Protein AF-A0A438DTI5-F1 (afdb_monomer)

Nearest PDB structures (foldseek):
  3k44-assembly1_A  TM=7.019E-01  e=4.778E-07  Drosophila melanogaster
  3k44-assembly4_D  TM=7.136E-01  e=1.678E-06  Drosophila melanogaster
  8chu-assembly1_A  TM=7.383E-01  e=7.404E-06  Homo sapiens
  8chv-assembly1_C  TM=7.353E-01  e=1.647E-05  Homo sapiens
  8cht-assembly4_D  TM=6.874E-01  e=1.743E-05  Homo sapiens

Solvent-accessible surface area (backbone atoms only — not comparable to full-atom values): 10759 Å² total; per-residue (Å²): 128,86,82,59,74,52,34,54,72,52,72,53,75,42,83,80,32,41,37,42,40,38,33,43,66,56,94,93,39,47,40,34,38,41,36,44,35,43,95,90,49,75,42,58,51,78,33,42,54,54,52,47,11,53,48,42,45,54,50,57,70,53,64,86,58,55,97,83,61,88,47,76,48,74,52,72,61,89,68,30,44,38,38,41,31,65,44,74,56,98,92,44,51,27,40,40,37,38,39,30,41,82,84,67,51,75,43,59,48,75,48,48,38,51,89,62,97,72,30,34,48,51,51,53,45,50,52,43,40,75,30,38,48,46,66,63,70,65,63,87,77,73,77,89,78,81,77,80,81,79,75,84,86,85,86,85,87,87,88,83,89,88,83,89,82,90,87,84,88,82,84,88,82,132

Organism: Vitis vinifera (NCBI:txid29760)

Foldseek 3Di:
DPQDDQFDWDWDDFDQKIKIWGWDDDPNWIKIKIWIDGPPDIFMDIDTLQRLLVVLVQLVVCPPPPQPDWDKDWDDDDQKIKMWTWDADPVGIWIKIWIAGNVRDITIDTQFQHDDDCGRSNVVSVVSVVSSRHNCPPPDDPPPDDDDDDDDDDDDDDDDDDDDDDDDDDDDDD

Structure (mmCIF, N/CA/C/O backbone):
data_AF-A0A438DTI5-F1
#
_entry.id   AF-A0A438DTI5-F1
#
loop_
_atom_site.group_PDB
_atom_site.id
_atom_site.type_symbol
_atom_site.label_atom_id
_atom_site.label_alt_id
_atom_site.label_comp_id
_atom_site.label_asym_id
_atom_site.label_entity_id
_atom_site.label_seq_id
_atom_site.pdbx_PDB_ins_code
_atom_site.Cartn_x
_atom_site.Cartn_y
_atom_site.Cartn_z
_atom_site.occupancy
_atom_site.B_iso_or_equiv
_atom_site.auth_seq_id
_atom_site.auth_comp_id
_atom_site.auth_asym_id
_atom_site.auth_atom_id
_atom_site.pdbx_PDB_model_num
ATOM 1 N N . MET A 1 1 ? -23.671 2.654 -8.236 1.00 40.38 1 MET A N 1
ATOM 2 C CA . MET A 1 1 ? -22.917 1.457 -7.803 1.00 40.38 1 MET A CA 1
ATOM 3 C C . MET A 1 1 ? -23.118 1.303 -6.307 1.00 40.38 1 MET A C 1
ATOM 5 O O . MET A 1 1 ? -22.959 2.316 -5.632 1.00 40.38 1 MET A O 1
ATOM 9 N N . PRO A 1 2 ? -23.497 0.127 -5.780 1.00 46.12 2 PRO A N 1
ATOM 10 C CA . PRO A 1 2 ? -23.527 -0.059 -4.334 1.00 46.12 2 PRO A CA 1
ATOM 11 C C . PRO A 1 2 ? -22.110 0.163 -3.795 1.00 46.12 2 PRO A C 1
ATOM 13 O O . PRO A 1 2 ? -21.150 -0.410 -4.312 1.00 46.12 2 PRO A O 1
ATOM 16 N N . VAL A 1 3 ? -21.971 1.052 -2.811 1.00 56.62 3 VAL A N 1
ATOM 17 C CA . VAL A 1 3 ? -20.709 1.248 -2.094 1.00 56.62 3 VAL A CA 1
ATOM 18 C C . VAL A 1 3 ? -20.469 -0.035 -1.310 1.00 56.62 3 VAL A C 1
ATOM 20 O O . VAL A 1 3 ? -21.144 -0.302 -0.322 1.00 56.62 3 VAL A O 1
ATOM 23 N N . SER A 1 4 ? -19.559 -0.872 -1.799 1.00 62.62 4 SER A N 1
ATOM 24 C CA . SER A 1 4 ? -19.096 -2.045 -1.068 1.00 62.62 4 SER A CA 1
ATOM 25 C C . SER A 1 4 ? -18.449 -1.577 0.231 1.00 62.62 4 SER A C 1
ATOM 27 O O . SER A 1 4 ? -17.489 -0.802 0.191 1.00 62.62 4 SER A O 1
ATOM 29 N N . THR A 1 5 ? -18.974 -2.031 1.366 1.00 72.50 5 THR A N 1
ATOM 30 C CA . THR A 1 5 ? -18.399 -1.761 2.684 1.00 72.50 5 THR A CA 1
ATOM 31 C C . THR A 1 5 ? -16.935 -2.219 2.705 1.00 72.50 5 THR A C 1
ATOM 33 O O . THR A 1 5 ? -16.673 -3.368 2.336 1.00 72.50 5 THR A O 1
ATOM 36 N N . PRO A 1 6 ? -15.968 -1.358 3.084 1.00 82.94 6 PRO A N 1
ATOM 37 C CA . PRO A 1 6 ? -14.568 -1.753 3.130 1.00 82.94 6 PRO A CA 1
ATOM 38 C C . PRO A 1 6 ? -14.355 -2.921 4.096 1.00 82.94 6 PRO A C 1
ATOM 40 O O . PRO A 1 6 ? -14.710 -2.832 5.269 1.00 82.94 6 PRO A O 1
ATOM 43 N N . GLY A 1 7 ? -13.757 -4.015 3.627 1.00 90.69 7 GLY A N 1
ATOM 44 C CA . GLY A 1 7 ? -13.606 -5.201 4.462 1.00 90.69 7 GLY A CA 1
ATOM 45 C C . GLY A 1 7 ? -12.980 -6.407 3.774 1.00 90.69 7 GLY A C 1
ATOM 46 O O . GLY A 1 7 ? -12.947 -6.514 2.550 1.00 90.69 7 GLY A O 1
ATOM 47 N N . GLY A 1 8 ? -12.489 -7.337 4.594 1.00 96.06 8 GLY A N 1
ATOM 48 C CA . GLY A 1 8 ? -11.966 -8.632 4.167 1.00 96.06 8 GLY A CA 1
ATOM 49 C C . GLY A 1 8 ? -10.445 -8.733 4.239 1.00 96.06 8 GLY A C 1
ATOM 50 O O . GLY A 1 8 ? -9.752 -7.877 4.793 1.00 96.06 8 GLY A O 1
ATOM 51 N N . ARG A 1 9 ? -9.910 -9.821 3.682 1.00 97.62 9 ARG A N 1
ATOM 52 C CA . ARG A 1 9 ? -8.471 -10.090 3.658 1.00 97.62 9 ARG A CA 1
ATOM 53 C C . ARG A 1 9 ? -8.027 -10.612 2.306 1.00 97.62 9 ARG A C 1
ATOM 55 O O . ARG A 1 9 ? -8.754 -11.349 1.646 1.00 97.62 9 ARG A O 1
ATOM 62 N N . CYS A 1 10 ? -6.812 -10.268 1.910 1.00 97.81 10 CYS A N 1
ATOM 63 C CA . CYS A 1 10 ? -6.195 -10.839 0.725 1.00 97.81 10 CYS A CA 1
ATOM 64 C C . CYS A 1 10 ? -4.673 -10.872 0.851 1.00 97.81 10 CYS A C 1
ATOM 66 O O . CYS A 1 10 ? -4.079 -10.194 1.693 1.00 97.81 10 CYS A O 1
ATOM 68 N N . TRP A 1 11 ? -4.051 -11.641 -0.039 1.00 97.62 11 TRP A N 1
ATOM 69 C CA . TRP A 1 11 ? -2.605 -11.719 -0.165 1.00 97.62 11 TRP A CA 1
ATOM 70 C C . TRP A 1 11 ? -2.173 -11.518 -1.606 1.00 97.62 11 TRP A C 1
ATOM 72 O O . TRP A 1 11 ? -2.931 -11.774 -2.548 1.00 97.62 11 TRP A O 1
ATOM 82 N N . PHE A 1 12 ? -0.936 -11.073 -1.767 1.00 96.50 12 PHE A N 1
ATOM 83 C CA . PHE A 1 12 ? -0.256 -11.073 -3.051 1.00 96.50 12 PHE A CA 1
ATOM 84 C C . PHE A 1 12 ? 1.258 -11.169 -2.854 1.00 96.50 12 PHE A C 1
ATOM 86 O O . PHE A 1 12 ? 1.805 -10.692 -1.858 1.00 96.50 12 PHE A O 1
ATOM 93 N N . GLY A 1 13 ? 1.929 -11.807 -3.810 1.00 95.38 13 GLY A N 1
ATOM 94 C CA . GLY A 1 13 ? 3.384 -11.900 -3.866 1.00 95.38 13 GLY A CA 1
ATOM 95 C C . GLY A 1 13 ? 3.955 -10.924 -4.887 1.00 95.38 13 GLY A C 1
ATOM 96 O O . GLY A 1 13 ? 3.378 -10.731 -5.957 1.00 95.38 13 GLY A O 1
ATOM 97 N N . VAL A 1 14 ? 5.093 -10.315 -4.563 1.00 93.19 14 VAL A N 1
ATOM 98 C CA . VAL A 1 14 ? 5.905 -9.533 -5.500 1.00 93.19 14 VAL A CA 1
ATOM 99 C C . VAL A 1 14 ? 7.364 -9.858 -5.220 1.00 93.19 14 VAL A C 1
ATOM 101 O O . VAL A 1 14 ? 7.874 -9.559 -4.140 1.00 93.19 14 VAL A O 1
ATOM 104 N N . GLU A 1 15 ? 8.037 -10.461 -6.200 1.00 90.25 15 GLU A N 1
ATOM 105 C CA . GLU A 1 15 ? 9.413 -10.951 -6.042 1.00 90.25 15 GLU A CA 1
ATOM 106 C C . GLU A 1 15 ? 9.523 -11.904 -4.830 1.00 90.25 15 GLU A C 1
ATOM 108 O O . GLU A 1 15 ? 8.714 -12.816 -4.693 1.00 90.25 15 GLU A O 1
ATOM 113 N N . LEU A 1 16 ? 10.499 -11.699 -3.938 1.00 91.69 16 LEU A N 1
ATOM 114 C CA . LEU A 1 16 ? 10.714 -12.512 -2.731 1.00 91.69 16 LEU A CA 1
ATOM 115 C C . LEU A 1 16 ? 9.881 -12.049 -1.521 1.00 91.69 16 LEU A C 1
ATOM 117 O O . LEU A 1 16 ? 10.180 -12.429 -0.387 1.00 91.69 16 LEU A O 1
ATOM 121 N N . LYS A 1 17 ? 8.883 -11.181 -1.726 1.00 94.44 17 LYS A N 1
ATOM 122 C CA . LYS A 1 17 ? 8.038 -10.641 -0.656 1.00 94.44 17 LYS A CA 1
ATOM 123 C C . LYS A 1 17 ? 6.589 -11.068 -0.838 1.00 94.44 17 LYS A C 1
ATOM 125 O O . LYS A 1 17 ? 6.070 -1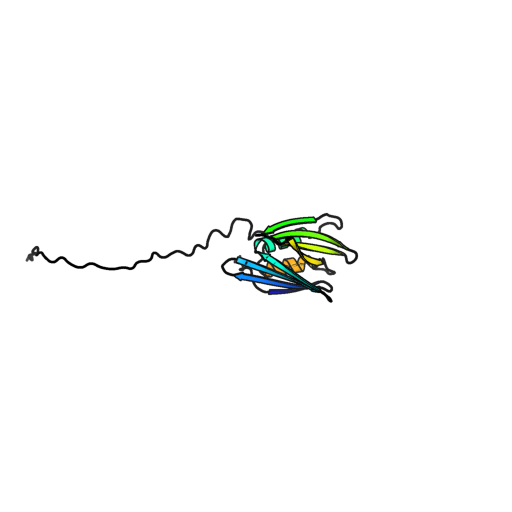1.093 -1.951 1.00 94.44 17 LYS A O 1
ATOM 130 N N . THR A 1 18 ? 5.924 -11.335 0.278 1.00 97.69 18 THR A N 1
ATOM 131 C CA . THR A 1 18 ? 4.473 -11.539 0.336 1.00 97.69 18 THR A CA 1
ATOM 132 C C . THR A 1 18 ? 3.848 -10.457 1.193 1.00 97.69 18 THR A C 1
ATOM 134 O O . THR A 1 18 ? 4.387 -10.096 2.242 1.00 97.69 18 THR A O 1
ATOM 137 N N . PHE A 1 19 ? 2.699 -9.962 0.755 1.00 98.44 19 PHE A N 1
ATOM 138 C CA . PHE A 1 19 ? 1.918 -8.977 1.477 1.00 98.44 19 PHE A CA 1
ATOM 139 C C . PHE A 1 19 ? 0.576 -9.565 1.885 1.00 98.44 19 PHE A C 1
ATOM 141 O O . PHE A 1 19 ? -0.077 -10.239 1.092 1.00 98.44 19 PHE A O 1
ATOM 148 N N . GLU A 1 20 ? 0.170 -9.286 3.117 1.00 98.50 20 GLU A N 1
ATOM 149 C CA . GLU A 1 20 ? -1.165 -9.569 3.642 1.00 98.50 20 GLU A CA 1
ATOM 150 C C . GLU A 1 20 ? -1.860 -8.243 3.924 1.00 98.50 20 GLU A C 1
ATOM 152 O O . GLU A 1 20 ? -1.321 -7.422 4.667 1.00 98.50 20 GLU A O 1
ATOM 157 N N . ILE A 1 21 ? -3.042 -8.039 3.347 1.00 98.56 21 ILE A N 1
ATOM 158 C CA . ILE A 1 21 ? -3.900 -6.888 3.632 1.00 98.56 21 ILE A CA 1
ATOM 159 C C . ILE A 1 21 ? -5.137 -7.409 4.349 1.00 98.56 21 ILE A C 1
ATOM 161 O O . ILE A 1 21 ? -5.817 -8.290 3.825 1.00 98.56 21 ILE A O 1
ATOM 165 N N . SER A 1 22 ? -5.442 -6.847 5.514 1.00 98.19 22 SER A N 1
ATOM 166 C CA . SER A 1 22 ? -6.705 -7.059 6.217 1.00 98.19 22 SER A CA 1
ATOM 167 C C . SER A 1 22 ? -7.378 -5.717 6.485 1.00 98.19 22 SER A C 1
ATOM 169 O O . SER A 1 22 ? -6.728 -4.779 6.954 1.00 98.19 22 SER A O 1
ATOM 171 N N . ILE A 1 23 ? -8.667 -5.623 6.174 1.00 97.56 23 ILE A N 1
ATOM 172 C CA . ILE A 1 23 ? -9.509 -4.461 6.446 1.00 97.56 23 ILE A CA 1
ATOM 173 C C . ILE A 1 23 ? -10.706 -4.941 7.254 1.00 97.56 23 ILE A C 1
ATOM 175 O O . ILE A 1 23 ? -11.398 -5.882 6.869 1.00 97.56 23 ILE A O 1
ATOM 179 N N . GLU A 1 24 ? -10.921 -4.296 8.388 1.00 95.50 24 GLU A N 1
ATOM 180 C CA . GLU A 1 24 ? -12.000 -4.603 9.315 1.00 95.50 24 GLU A CA 1
ATOM 181 C C . GLU A 1 24 ? -12.748 -3.315 9.645 1.00 95.50 24 GLU A C 1
ATOM 183 O O . GLU A 1 24 ? -12.135 -2.261 9.839 1.00 95.50 24 GLU A O 1
ATOM 188 N N . GLU A 1 25 ? -14.068 -3.400 9.748 1.00 92.19 25 GLU A N 1
ATOM 189 C CA . GLU A 1 25 ? -14.894 -2.318 10.262 1.00 92.19 25 GLU A CA 1
ATOM 190 C C . GLU A 1 25 ? -15.378 -2.673 11.666 1.00 92.19 25 GLU A C 1
ATOM 192 O O . GLU A 1 25 ? -15.958 -3.732 11.898 1.00 92.19 25 GLU A O 1
ATOM 197 N N . HIS A 1 26 ? -15.134 -1.782 12.623 1.00 87.25 26 HIS A N 1
ATOM 198 C CA . HIS A 1 26 ? -15.599 -1.948 13.993 1.00 87.25 26 HIS A CA 1
ATOM 199 C C . HIS A 1 26 ? -16.158 -0.625 14.507 1.00 87.25 26 HIS A C 1
ATOM 201 O O . HIS A 1 26 ? -15.449 0.383 14.537 1.00 87.25 26 HIS A O 1
ATOM 207 N N . LYS A 1 27 ? -17.431 -0.632 14.929 1.00 89.62 27 LYS A N 1
ATOM 208 C CA . LYS A 1 27 ? -18.165 0.558 15.405 1.00 89.62 27 LYS A CA 1
ATOM 209 C C . LYS A 1 27 ? -18.110 1.731 14.408 1.00 89.62 27 LYS A C 1
ATOM 211 O O . LYS A 1 27 ? -17.784 2.852 14.795 1.00 89.62 27 LYS A O 1
ATOM 216 N N . GLY A 1 28 ? -18.349 1.458 13.122 1.00 86.69 28 GLY A N 1
ATOM 217 C CA . GLY A 1 28 ? -18.327 2.470 12.057 1.00 86.69 28 GLY A CA 1
ATOM 218 C C . GLY A 1 28 ? -16.934 3.003 11.704 1.00 86.69 28 GLY A C 1
ATOM 219 O O . GLY A 1 28 ? -16.814 4.000 10.997 1.00 86.69 28 GLY A O 1
ATOM 220 N N . LYS A 1 29 ? -15.861 2.390 12.223 1.00 90.19 29 LYS A N 1
ATOM 221 C CA . LYS A 1 29 ? -14.476 2.781 11.935 1.00 90.19 29 LYS A CA 1
ATOM 222 C C . LYS A 1 29 ? -13.748 1.680 11.182 1.00 90.19 29 LYS A C 1
ATOM 224 O O . LYS A 1 29 ? -13.630 0.555 11.672 1.00 90.19 29 LYS A O 1
ATOM 229 N N . VAL A 1 30 ? -13.195 2.051 10.032 1.00 93.50 30 VAL A N 1
ATOM 230 C CA . VAL A 1 30 ? -12.355 1.187 9.201 1.00 93.50 30 VAL A CA 1
ATOM 231 C C . VAL A 1 30 ? -10.933 1.138 9.757 1.00 93.50 30 VAL A C 1
ATOM 233 O O . VAL A 1 30 ? -10.302 2.173 9.990 1.00 93.50 30 VAL A O 1
ATOM 236 N N . HIS A 1 31 ? -10.413 -0.075 9.915 1.00 95.25 31 HIS A N 1
ATOM 237 C CA . HIS A 1 31 ? -9.056 -0.366 10.352 1.00 95.25 31 HIS A CA 1
ATOM 238 C C . HIS A 1 31 ? -8.379 -1.279 9.333 1.00 95.25 31 HIS A C 1
ATOM 240 O O . HIS A 1 31 ? -8.809 -2.403 9.094 1.00 95.25 31 HIS A O 1
ATOM 246 N N . GLY A 1 32 ? -7.286 -0.800 8.748 1.00 97.12 32 GLY A N 1
ATOM 247 C CA . GLY A 1 32 ? -6.436 -1.573 7.854 1.00 97.12 32 GLY A CA 1
ATOM 248 C C . GLY A 1 32 ? -5.174 -2.057 8.551 1.00 97.12 32 GLY A C 1
ATOM 249 O O . GLY A 1 32 ? -4.565 -1.327 9.336 1.00 97.12 32 GLY A O 1
ATOM 250 N N . LYS A 1 33 ? -4.711 -3.254 8.207 1.00 98.25 33 LYS A N 1
ATOM 251 C CA . LYS A 1 33 ? -3.357 -3.725 8.501 1.00 98.25 33 LYS A CA 1
ATOM 252 C C . LYS A 1 33 ? -2.741 -4.270 7.222 1.00 98.25 33 LYS A C 1
ATOM 254 O O . LYS A 1 33 ? -3.340 -5.100 6.547 1.00 98.25 33 LYS A O 1
ATOM 259 N N . ILE A 1 34 ? -1.529 -3.820 6.918 1.00 98.62 34 ILE A N 1
ATOM 260 C CA . ILE A 1 34 ? -0.721 -4.379 5.835 1.00 98.62 34 ILE A CA 1
ATOM 261 C C . ILE A 1 34 ? 0.522 -4.990 6.462 1.00 98.62 34 ILE A C 1
ATOM 263 O O . ILE A 1 34 ? 1.258 -4.295 7.165 1.00 98.62 34 ILE A O 1
ATOM 267 N N . CYS A 1 35 ? 0.742 -6.280 6.230 1.00 98.38 35 CYS A N 1
ATOM 268 C CA . CYS A 1 35 ? 1.943 -6.991 6.650 1.00 98.38 35 CYS A CA 1
ATOM 269 C C . CYS A 1 35 ? 2.819 -7.274 5.433 1.00 98.38 35 CYS A C 1
ATOM 271 O O . CYS A 1 35 ? 2.325 -7.781 4.433 1.00 98.38 35 CYS A O 1
ATOM 273 N N . GLU A 1 36 ? 4.112 -6.999 5.540 1.00 98.44 36 GLU A N 1
ATOM 274 C CA . GLU A 1 36 ? 5.148 -7.421 4.604 1.00 98.44 36 GLU A CA 1
ATOM 275 C C . GLU A 1 36 ? 5.914 -8.590 5.229 1.00 98.44 36 GLU A C 1
ATOM 277 O O . GLU A 1 36 ? 6.338 -8.536 6.389 1.00 98.44 36 GLU A O 1
ATOM 282 N N . ARG A 1 37 ? 6.093 -9.664 4.463 1.00 98.12 37 ARG A N 1
ATOM 283 C CA . ARG A 1 37 ? 6.943 -10.800 4.825 1.00 98.12 37 ARG A CA 1
ATOM 284 C C . ARG A 1 37 ? 7.993 -11.000 3.747 1.00 98.12 37 ARG A C 1
ATOM 286 O O . ARG A 1 37 ? 7.663 -11.051 2.565 1.00 98.12 37 ARG A O 1
ATOM 293 N N . GLY A 1 38 ? 9.243 -11.135 4.165 1.00 94.75 38 GLY A N 1
ATOM 294 C CA . GLY A 1 38 ? 10.348 -11.573 3.320 1.00 94.75 38 GLY A CA 1
ATOM 295 C C . GLY A 1 38 ? 11.085 -12.754 3.955 1.00 94.75 38 GLY A C 1
ATOM 296 O O . GLY A 1 38 ? 10.723 -13.182 5.050 1.00 94.75 38 GLY A O 1
ATOM 297 N N . PRO A 1 39 ? 12.157 -13.258 3.321 1.00 92.50 39 PRO A N 1
ATOM 298 C CA . PRO A 1 39 ? 12.811 -14.500 3.744 1.00 92.50 39 PRO A CA 1
ATOM 299 C C . PRO A 1 39 ? 13.343 -14.500 5.184 1.00 92.50 39 PRO A C 1
ATOM 301 O O . PRO A 1 39 ? 13.466 -15.554 5.793 1.00 92.50 39 PRO A O 1
ATOM 304 N N . LYS A 1 40 ? 13.686 -13.323 5.727 1.00 93.94 40 LYS A N 1
ATOM 305 C CA . LYS A 1 40 ? 14.314 -13.172 7.052 1.00 93.94 40 LYS A CA 1
ATOM 306 C C . LYS A 1 40 ? 13.651 -12.116 7.936 1.00 93.94 40 LYS A C 1
ATOM 308 O O . LYS A 1 40 ? 14.204 -11.753 8.968 1.00 93.94 40 LYS A O 1
ATOM 313 N N . PHE A 1 41 ? 12.515 -11.557 7.520 1.00 94.56 41 PHE A N 1
ATOM 314 C CA . PHE A 1 41 ? 11.880 -10.479 8.274 1.00 94.56 41 PHE A CA 1
ATOM 315 C C . PHE A 1 41 ? 10.368 -10.432 8.047 1.00 94.56 41 PHE A C 1
ATOM 317 O O . PHE A 1 41 ? 9.852 -10.852 7.009 1.00 94.56 41 PHE A O 1
ATOM 324 N N . SER A 1 42 ? 9.672 -9.847 9.018 1.00 96.25 42 SER A N 1
ATOM 325 C CA . SER A 1 42 ? 8.290 -9.409 8.875 1.00 96.25 42 SER A CA 1
ATOM 326 C C . SER A 1 42 ? 8.139 -8.007 9.448 1.00 96.25 42 SER A C 1
ATOM 328 O O . SER A 1 42 ? 8.694 -7.692 10.500 1.00 96.25 42 SER A O 1
ATOM 330 N N . SER A 1 43 ? 7.377 -7.169 8.760 1.00 97.75 43 SER A N 1
ATOM 331 C CA . SER A 1 43 ? 6.961 -5.855 9.237 1.00 97.75 43 SER A CA 1
ATOM 332 C C . SER A 1 43 ? 5.475 -5.652 8.962 1.00 97.75 43 SER A C 1
ATOM 334 O O . SER A 1 43 ? 4.869 -6.347 8.148 1.00 97.75 43 SER A O 1
ATOM 336 N N . TRP A 1 44 ? 4.848 -4.720 9.673 1.00 98.06 44 TRP A N 1
ATOM 337 C CA . TRP A 1 44 ? 3.457 -4.363 9.425 1.00 98.06 44 TRP A CA 1
ATOM 338 C C . TRP A 1 44 ? 3.186 -2.911 9.800 1.00 98.06 44 TRP A C 1
ATOM 340 O O . TRP A 1 44 ? 3.853 -2.341 10.664 1.00 98.06 44 TRP A O 1
ATOM 350 N N . ILE A 1 45 ? 2.181 -2.324 9.154 1.00 98.31 45 ILE A N 1
ATOM 351 C CA . ILE A 1 45 ? 1.643 -1.003 9.484 1.00 98.31 45 ILE A CA 1
ATOM 352 C C . ILE A 1 45 ? 0.125 -1.117 9.613 1.00 98.31 45 ILE A C 1
ATOM 354 O O . ILE A 1 45 ? -0.526 -1.839 8.857 1.00 98.31 45 ILE A O 1
ATOM 358 N N . ARG A 1 46 ? -0.434 -0.405 10.597 1.00 97.31 46 ARG A N 1
ATOM 359 C CA . ARG A 1 46 ? -1.879 -0.196 10.743 1.00 97.31 46 ARG A CA 1
ATOM 360 C C . ARG A 1 46 ? -2.265 1.174 10.195 1.00 97.31 46 ARG A C 1
ATOM 362 O O . ARG A 1 46 ? -1.605 2.154 10.532 1.00 97.31 46 ARG A O 1
ATOM 369 N N . PHE A 1 47 ? -3.363 1.221 9.457 1.00 97.19 47 PHE A N 1
ATOM 370 C CA . PHE A 1 47 ? -3.946 2.404 8.829 1.00 97.19 47 PHE A CA 1
ATOM 371 C C . PHE A 1 47 ? -5.397 2.574 9.297 1.00 97.19 47 PHE A C 1
ATOM 373 O O . PHE A 1 47 ? -6.051 1.580 9.616 1.00 97.19 47 PHE A O 1
ATOM 380 N N . GLY A 1 48 ? -5.908 3.802 9.339 1.00 95.75 48 GLY A N 1
ATOM 381 C CA . GLY A 1 48 ? -7.351 4.036 9.337 1.00 95.75 48 GLY A CA 1
ATOM 382 C C . GLY A 1 48 ? -7.882 4.168 7.906 1.00 95.75 48 GLY A C 1
ATOM 383 O O . GLY A 1 48 ? -7.130 4.042 6.933 1.00 95.75 48 GLY A O 1
ATOM 384 N N . GLY A 1 49 ? -9.187 4.416 7.770 1.00 94.06 49 GLY A N 1
ATOM 385 C CA . GLY A 1 49 ? -9.841 4.584 6.467 1.00 94.06 49 GLY A CA 1
ATOM 386 C C . GLY A 1 49 ? -9.225 5.702 5.615 1.00 94.06 49 GLY A C 1
ATOM 387 O O . GLY A 1 49 ? -8.977 5.504 4.420 1.00 94.06 49 GLY A O 1
ATOM 388 N N . LYS A 1 50 ? -8.873 6.843 6.228 1.00 94.38 50 LYS A N 1
ATOM 389 C CA . LYS A 1 50 ? -8.198 7.947 5.528 1.00 94.38 50 LYS A CA 1
ATOM 390 C C . LYS A 1 50 ? -6.813 7.520 5.061 1.00 94.38 50 LYS A C 1
ATOM 392 O O . LYS A 1 50 ? -6.442 7.763 3.915 1.00 94.38 50 LYS A O 1
ATOM 397 N N . GLY A 1 51 ? -6.054 6.861 5.937 1.00 96.38 51 GLY A N 1
ATOM 398 C CA . GLY A 1 51 ? -4.703 6.401 5.633 1.00 96.38 51 GLY A CA 1
ATOM 399 C C . GLY A 1 51 ? -4.657 5.383 4.494 1.00 96.38 51 GLY A C 1
ATOM 400 O O . GLY A 1 51 ? -3.779 5.476 3.639 1.00 96.38 51 GLY A O 1
ATOM 401 N N . LEU A 1 52 ? -5.614 4.450 4.439 1.00 97.19 52 LEU A N 1
ATOM 402 C CA . LEU A 1 52 ? -5.747 3.499 3.329 1.00 97.19 52 LEU A CA 1
ATOM 403 C C . LEU A 1 52 ? -6.059 4.203 2.002 1.00 97.19 52 LEU A C 1
ATOM 405 O O . LEU A 1 52 ? -5.459 3.872 0.980 1.00 97.19 52 LEU A O 1
ATOM 409 N N . SER A 1 53 ? -6.956 5.190 2.030 1.00 96.00 53 SER A N 1
ATOM 410 C CA . SER A 1 53 ? -7.350 5.964 0.845 1.00 96.00 53 SER A CA 1
ATOM 411 C C . SER A 1 53 ? -6.167 6.757 0.274 1.00 96.00 53 SER A C 1
ATOM 413 O O . SER A 1 53 ? -5.890 6.688 -0.922 1.00 96.00 53 SER A O 1
ATOM 415 N N . LEU A 1 54 ? -5.401 7.428 1.141 1.00 96.69 54 LEU A N 1
ATOM 416 C CA . LEU A 1 54 ? -4.212 8.198 0.753 1.00 96.69 54 LEU A CA 1
ATOM 417 C C . LEU A 1 54 ? -3.053 7.307 0.288 1.00 96.69 54 LEU A C 1
ATOM 419 O O . LEU A 1 54 ? -2.313 7.678 -0.627 1.00 96.69 54 LEU A O 1
ATOM 423 N N . LEU A 1 55 ? -2.904 6.115 0.878 1.00 97.56 55 LEU A N 1
ATOM 424 C CA . LEU A 1 55 ? -1.967 5.109 0.385 1.00 97.56 55 LEU A CA 1
ATOM 425 C C . LEU A 1 55 ? -2.330 4.689 -1.044 1.00 97.56 55 LEU A C 1
ATOM 427 O O . LEU A 1 55 ? -1.454 4.694 -1.906 1.00 97.56 55 LEU A O 1
ATOM 431 N N . LEU A 1 56 ? -3.601 4.358 -1.301 1.00 97.38 56 LEU A N 1
ATOM 432 C CA . LEU A 1 56 ? -4.084 3.972 -2.629 1.00 97.38 56 LEU A CA 1
ATOM 433 C C . LEU A 1 56 ? -3.836 5.081 -3.659 1.00 97.38 56 LEU A C 1
ATOM 435 O O . LEU A 1 56 ? -3.221 4.838 -4.696 1.00 97.38 56 LEU A O 1
ATOM 439 N N . GLU A 1 57 ? -4.234 6.310 -3.331 1.00 95.94 57 GLU A N 1
ATOM 440 C CA . GLU A 1 57 ? -4.009 7.486 -4.172 1.00 95.94 57 GLU A CA 1
ATOM 441 C C . GLU A 1 57 ? -2.518 7.679 -4.490 1.00 95.94 57 GLU A C 1
ATOM 443 O O . GLU A 1 57 ? -2.133 7.967 -5.624 1.00 95.94 57 GLU A O 1
ATOM 448 N N . GLY A 1 58 ? -1.649 7.526 -3.487 1.00 95.69 58 GLY A N 1
ATOM 449 C CA . GLY A 1 58 ? -0.205 7.639 -3.656 1.00 95.69 58 GLY A CA 1
ATOM 450 C C . GLY A 1 58 ? 0.398 6.541 -4.531 1.00 95.69 58 GLY A C 1
ATOM 451 O O . GLY A 1 58 ? 1.245 6.836 -5.373 1.00 95.69 58 GLY A O 1
ATOM 452 N N . VAL A 1 59 ? -0.059 5.297 -4.377 1.00 95.75 59 VAL A N 1
ATOM 453 C CA . VAL A 1 59 ? 0.365 4.161 -5.211 1.00 95.75 59 VAL A CA 1
ATOM 454 C C . VAL A 1 59 ? -0.015 4.387 -6.676 1.00 95.75 59 VAL A C 1
ATOM 456 O O . VAL A 1 59 ? 0.799 4.149 -7.565 1.00 95.75 59 VAL A O 1
ATOM 459 N N . GLU A 1 60 ? -1.218 4.893 -6.933 1.00 94.75 60 GLU A N 1
ATOM 460 C CA . GLU A 1 60 ? -1.718 5.155 -8.289 1.00 94.75 60 GLU A CA 1
ATOM 461 C C . GLU A 1 60 ? -1.053 6.345 -8.959 1.00 94.75 60 GLU A C 1
ATOM 463 O O . GLU A 1 60 ? -0.744 6.295 -10.148 1.00 94.75 60 GLU A O 1
ATOM 468 N N . SER A 1 61 ? -0.738 7.381 -8.181 1.00 92.62 61 SER A N 1
ATOM 469 C CA . SER A 1 61 ? 0.017 8.542 -8.665 1.00 92.62 61 SER A CA 1
ATOM 470 C C . SER A 1 61 ? 1.406 8.160 -9.197 1.00 92.62 61 SER A C 1
ATOM 472 O O . SER A 1 61 ? 2.027 8.936 -9.917 1.00 92.62 61 SER A O 1
ATOM 474 N N . CYS A 1 62 ? 1.915 6.976 -8.839 1.00 89.25 62 CYS A N 1
ATOM 475 C CA . CYS A 1 62 ? 3.220 6.497 -9.284 1.00 89.25 62 CYS A CA 1
ATOM 476 C C . CYS A 1 62 ? 3.185 5.766 -10.631 1.00 89.25 62 CYS A C 1
ATOM 478 O O 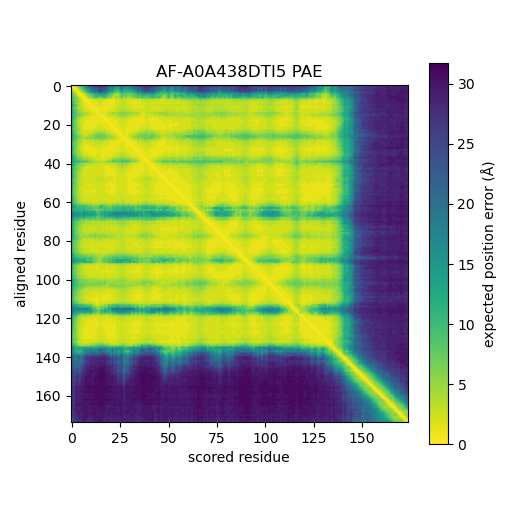. CYS A 1 62 ? 4.244 5.424 -11.168 1.00 89.25 62 CYS A O 1
ATOM 480 N N . TYR A 1 63 ? 2.000 5.520 -11.196 1.00 84.38 63 TYR A N 1
ATOM 481 C CA . TYR A 1 63 ? 1.874 4.884 -12.502 1.00 84.38 63 TYR A CA 1
ATOM 482 C C . TYR A 1 63 ? 2.469 5.779 -13.585 1.00 84.38 63 TYR A C 1
ATOM 484 O O . TYR A 1 63 ? 2.079 6.928 -13.752 1.00 84.38 63 TYR A O 1
ATOM 492 N N . GLY A 1 64 ? 3.443 5.249 -14.324 1.00 75.31 64 GLY A N 1
ATOM 493 C CA . GLY A 1 64 ? 4.046 5.971 -15.444 1.00 75.31 64 GLY A CA 1
ATOM 494 C C . GLY A 1 64 ? 4.975 7.121 -15.048 1.00 75.31 64 GLY A C 1
ATOM 495 O O . GLY A 1 64 ? 5.478 7.806 -15.938 1.00 75.31 64 GLY A O 1
ATOM 496 N N . LEU A 1 65 ? 5.270 7.321 -13.753 1.00 82.75 65 LEU A N 1
ATOM 497 C CA . LEU A 1 65 ? 6.318 8.261 -13.360 1.00 82.75 65 LEU A CA 1
ATOM 498 C C . LEU A 1 65 ? 7.636 7.865 -14.028 1.00 82.75 65 LEU A C 1
ATOM 500 O O . LEU A 1 65 ? 8.059 6.701 -13.987 1.00 82.75 65 LEU A O 1
ATOM 504 N N . LYS A 1 66 ? 8.290 8.861 -14.637 1.00 78.00 66 LYS A N 1
ATOM 505 C CA . LYS A 1 66 ? 9.609 8.689 -15.243 1.00 78.00 66 LYS A CA 1
ATOM 506 C C . LYS A 1 66 ? 10.597 8.187 -14.200 1.00 78.00 66 LYS A C 1
ATOM 508 O O . LYS A 1 66 ? 10.479 8.444 -13.005 1.00 78.00 66 LYS A O 1
ATOM 513 N N . GLU A 1 67 ? 11.617 7.502 -14.685 1.00 70.31 67 GLU A N 1
ATOM 514 C CA . GLU A 1 67 ? 12.596 6.793 -13.871 1.00 70.31 67 GLU A CA 1
ATOM 515 C C . GLU A 1 67 ? 13.266 7.649 -12.774 1.00 70.31 67 GLU A C 1
ATOM 517 O O . GLU A 1 67 ? 13.588 7.136 -11.703 1.00 70.31 67 GLU A O 1
ATOM 522 N N . ARG A 1 68 ? 13.433 8.954 -13.031 1.00 76.81 68 ARG A N 1
ATOM 523 C CA . ARG A 1 68 ? 14.076 9.932 -12.138 1.00 76.81 68 ARG A CA 1
ATOM 524 C C . ARG A 1 68 ? 13.108 10.936 -11.499 1.00 76.81 68 ARG A C 1
ATOM 526 O O . ARG A 1 68 ? 13.563 11.893 -10.882 1.00 76.81 68 ARG A O 1
ATOM 533 N N . ALA A 1 69 ? 11.796 10.767 -11.667 1.00 85.38 69 ALA A N 1
ATOM 534 C CA . ALA A 1 69 ? 10.829 11.706 -11.109 1.00 85.38 69 ALA A CA 1
ATOM 535 C C . ALA A 1 69 ? 10.789 11.582 -9.571 1.00 85.38 69 ALA A C 1
ATOM 537 O O . ALA A 1 69 ? 10.568 10.477 -9.065 1.00 85.38 69 ALA A O 1
ATOM 538 N N . PRO A 1 70 ? 10.995 12.676 -8.813 1.00 88.00 70 PRO A N 1
ATOM 539 C CA . PRO A 1 70 ? 10.805 12.648 -7.371 1.00 88.00 70 PRO A CA 1
ATOM 540 C C . PRO A 1 70 ? 9.317 12.469 -7.051 1.00 88.00 70 PRO A C 1
ATOM 542 O O . PRO A 1 70 ? 8.458 13.083 -7.679 1.00 88.00 70 PRO A O 1
ATOM 545 N N . PHE A 1 71 ? 9.008 11.647 -6.050 1.00 94.94 71 PHE A N 1
ATOM 546 C CA . PHE A 1 71 ? 7.648 11.497 -5.539 1.00 94.94 71 PHE A CA 1
ATOM 547 C C . PHE A 1 71 ? 7.664 11.299 -4.028 1.00 94.94 71 PHE A C 1
ATOM 549 O O . PHE A 1 71 ? 8.367 10.424 -3.506 1.00 94.94 71 PHE A O 1
ATOM 556 N N . ARG A 1 72 ? 6.866 12.112 -3.331 1.00 95.94 72 ARG A N 1
ATOM 557 C CA . ARG A 1 72 ? 6.682 12.050 -1.885 1.00 95.94 72 ARG A CA 1
ATOM 558 C C . ARG A 1 72 ? 5.284 12.534 -1.515 1.00 95.94 72 ARG A C 1
ATOM 560 O O . ARG A 1 72 ? 4.870 13.599 -1.958 1.00 95.94 72 ARG A O 1
ATOM 567 N N . LYS A 1 73 ? 4.584 11.774 -0.679 1.00 96.44 73 LYS A N 1
ATOM 568 C CA . LYS A 1 73 ? 3.338 12.187 -0.023 1.00 96.44 73 LYS A CA 1
ATOM 569 C C . LYS A 1 73 ? 3.483 12.073 1.484 1.00 96.44 73 LYS A C 1
ATOM 571 O O . LYS A 1 73 ? 4.203 11.204 1.977 1.00 96.44 73 LYS A O 1
ATOM 576 N N . PHE A 1 74 ? 2.769 12.933 2.196 1.00 97.25 74 PHE A N 1
ATOM 577 C CA . PHE A 1 74 ? 2.697 12.929 3.649 1.00 97.25 74 PHE A CA 1
ATOM 578 C C . PHE A 1 74 ? 1.256 13.071 4.088 1.00 97.25 74 PHE A C 1
ATOM 580 O O . PHE A 1 74 ? 0.481 13.783 3.453 1.00 97.25 74 PHE A O 1
ATOM 587 N N . TRP A 1 75 ? 0.914 12.416 5.187 1.00 96.69 75 TRP A N 1
ATOM 588 C CA . TRP A 1 75 ? -0.374 12.607 5.828 1.00 96.69 75 TRP A CA 1
ATOM 589 C C . TRP A 1 75 ? -0.304 12.242 7.301 1.00 96.69 75 TRP A C 1
ATOM 591 O O . TRP A 1 75 ? 0.584 11.510 7.736 1.00 96.69 75 TRP A O 1
ATOM 601 N N . SER A 1 76 ? -1.280 12.728 8.055 1.00 96.12 76 SER A N 1
ATOM 602 C CA . SER A 1 76 ? -1.459 12.382 9.460 1.00 96.12 76 SER A CA 1
ATOM 603 C C . SER A 1 76 ? -2.862 11.835 9.679 1.00 96.12 76 SER A C 1
ATOM 605 O O . SER A 1 76 ? -3.832 12.305 9.076 1.00 96.12 76 SER A O 1
ATOM 607 N N . GLU A 1 77 ? -2.965 10.831 10.542 1.00 95.19 77 GLU A N 1
ATOM 608 C CA . GLU A 1 77 ? -4.233 10.232 10.949 1.00 95.19 77 GLU A CA 1
ATOM 609 C C . GLU A 1 77 ? -4.145 9.843 12.427 1.00 95.19 77 GLU A C 1
ATOM 611 O O . GLU A 1 77 ? -3.312 9.022 12.824 1.00 95.19 77 GLU A O 1
ATOM 616 N N . GLY A 1 78 ? -4.975 10.480 13.257 1.00 93.88 78 GLY A N 1
ATOM 617 C CA . GLY A 1 78 ? -4.839 10.411 14.710 1.00 93.88 7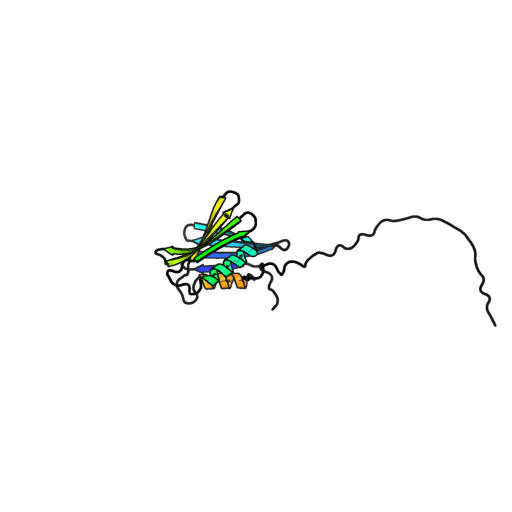8 GLY A CA 1
ATOM 618 C C . GLY A 1 78 ? -3.467 10.920 15.160 1.00 93.88 78 GLY A C 1
ATOM 619 O O . GLY A 1 78 ? -3.034 12.000 14.770 1.00 93.88 78 GLY A O 1
ATOM 620 N N . ASN A 1 79 ? -2.764 10.116 15.955 1.00 95.44 79 ASN A N 1
ATOM 621 C CA . ASN A 1 79 ? -1.439 10.429 16.494 1.00 95.44 79 ASN A CA 1
ATOM 622 C C . ASN A 1 79 ? -0.279 9.827 15.676 1.00 95.44 79 ASN A C 1
ATOM 624 O O . ASN A 1 79 ? 0.806 9.592 16.212 1.00 95.44 79 ASN A O 1
ATOM 628 N N . ARG A 1 80 ? -0.524 9.509 14.400 1.00 97.38 80 ARG A N 1
ATOM 629 C CA . ARG A 1 80 ? 0.462 8.903 13.502 1.00 97.38 80 ARG A CA 1
ATOM 630 C C . ARG A 1 80 ? 0.725 9.799 12.306 1.00 97.38 80 ARG A C 1
ATOM 632 O O . ARG A 1 80 ? -0.217 10.248 11.654 1.00 97.38 80 ARG A O 1
ATOM 639 N N . ALA A 1 81 ? 2.004 9.990 12.002 1.00 98.00 81 ALA A N 1
ATOM 640 C CA . ALA A 1 81 ? 2.469 10.671 10.801 1.00 98.00 81 ALA A CA 1
ATOM 641 C C . ALA A 1 81 ? 3.003 9.639 9.807 1.00 98.00 81 ALA A C 1
ATOM 643 O O . ALA A 1 81 ? 3.818 8.785 10.166 1.00 98.00 81 ALA A O 1
ATOM 644 N N . TYR A 1 82 ? 2.556 9.728 8.562 1.00 98.44 82 TYR A N 1
ATOM 645 C CA . TYR A 1 82 ? 2.896 8.811 7.487 1.00 98.44 82 TYR A CA 1
ATOM 646 C C . TYR A 1 82 ? 3.639 9.545 6.373 1.00 98.44 82 TYR A C 1
ATOM 648 O O . TYR A 1 82 ? 3.358 10.709 6.076 1.00 98.44 82 TYR A O 1
ATOM 656 N N . SER A 1 83 ? 4.555 8.840 5.717 1.00 98.19 83 SER A N 1
ATOM 657 C CA . SER A 1 83 ? 5.118 9.255 4.437 1.00 98.19 83 SER A CA 1
ATOM 658 C C . SER A 1 83 ? 5.114 8.104 3.441 1.00 98.19 83 SER A C 1
ATOM 660 O O . SER A 1 83 ? 5.273 6.939 3.812 1.00 98.19 83 SER A O 1
ATOM 662 N N . LEU A 1 84 ? 4.944 8.437 2.164 1.00 98.38 84 LEU A N 1
ATOM 663 C CA . LEU A 1 84 ? 5.098 7.521 1.041 1.00 98.38 84 LEU A CA 1
ATOM 664 C C . LEU A 1 84 ? 6.074 8.136 0.050 1.00 98.38 84 LEU A C 1
ATOM 666 O O . LEU A 1 84 ? 5.839 9.233 -0.448 1.00 98.38 84 LEU A O 1
ATOM 670 N N . GLU A 1 85 ? 7.168 7.441 -0.221 1.00 96.94 85 GLU A N 1
ATOM 671 C CA . GLU A 1 85 ? 8.251 7.932 -1.072 1.00 96.94 85 GLU A CA 1
ATOM 672 C C . GLU A 1 85 ? 8.558 6.936 -2.178 1.00 96.94 85 GLU A C 1
ATOM 674 O O . GLU A 1 85 ? 8.719 5.743 -1.913 1.00 96.94 85 GLU A O 1
ATOM 679 N N . LEU A 1 86 ? 8.716 7.428 -3.404 1.00 95.19 86 LEU A N 1
ATOM 680 C CA . LEU A 1 86 ? 9.310 6.633 -4.468 1.00 95.19 86 LEU A CA 1
ATOM 681 C C . LEU A 1 86 ? 10.821 6.602 -4.261 1.00 95.19 86 LEU A C 1
ATOM 683 O O . LEU A 1 86 ? 11.487 7.636 -4.258 1.00 95.19 86 LEU A O 1
ATOM 687 N N . ARG A 1 87 ? 11.362 5.401 -4.085 1.00 93.50 87 ARG A N 1
ATOM 688 C CA . ARG A 1 87 ? 12.791 5.168 -3.893 1.00 93.50 87 ARG A CA 1
ATOM 689 C C . ARG A 1 87 ? 13.317 4.178 -4.917 1.00 93.50 87 ARG A C 1
ATOM 691 O O . ARG A 1 87 ? 12.562 3.483 -5.596 1.00 93.50 87 ARG A O 1
ATOM 698 N N . ARG A 1 88 ? 14.641 4.116 -5.018 1.00 89.94 88 ARG A N 1
ATOM 699 C CA . ARG A 1 88 ? 15.371 3.213 -5.901 1.00 89.94 88 ARG A CA 1
ATOM 700 C C . ARG A 1 88 ? 16.566 2.621 -5.174 1.00 89.94 88 ARG A C 1
ATOM 702 O O . ARG A 1 88 ? 17.228 3.307 -4.404 1.00 89.94 88 ARG A O 1
ATOM 709 N N . ASN A 1 89 ? 16.846 1.359 -5.457 1.00 87.75 89 ASN A N 1
ATOM 710 C CA . ASN A 1 89 ? 18.093 0.686 -5.119 1.00 87.75 89 ASN A CA 1
ATOM 711 C C . ASN A 1 89 ? 18.552 -0.179 -6.310 1.00 87.75 89 ASN A C 1
ATOM 713 O O . ASN A 1 89 ? 17.941 -0.144 -7.381 1.00 87.75 89 ASN A O 1
ATOM 717 N N . ASN A 1 90 ? 19.595 -0.987 -6.106 1.00 86.88 90 ASN A N 1
ATOM 718 C CA . ASN A 1 90 ? 20.117 -1.911 -7.122 1.00 86.88 90 ASN A CA 1
ATOM 719 C C . ASN A 1 90 ? 19.082 -2.954 -7.580 1.00 86.88 90 ASN A C 1
ATOM 721 O O . ASN A 1 90 ? 19.178 -3.469 -8.691 1.00 86.88 90 ASN A O 1
ATOM 725 N N . ALA A 1 91 ? 18.084 -3.269 -6.744 1.00 80.06 91 ALA A N 1
ATOM 726 C CA . ALA A 1 91 ? 17.042 -4.231 -7.081 1.00 80.06 91 ALA A CA 1
ATOM 727 C C . ALA A 1 91 ? 15.968 -3.642 -8.005 1.00 80.06 91 ALA A C 1
ATOM 729 O O . ALA A 1 91 ? 15.461 -4.419 -8.819 1.00 80.06 91 ALA A O 1
ATOM 730 N N . ARG A 1 92 ? 15.666 -2.326 -7.877 1.00 87.12 92 ARG A N 1
ATOM 731 C CA . ARG A 1 92 ? 14.887 -1.407 -8.757 1.00 87.12 92 ARG A CA 1
ATOM 732 C C . ARG A 1 92 ? 14.148 -0.340 -7.928 1.00 87.12 92 ARG A C 1
ATOM 734 O O . ARG A 1 92 ? 14.618 0.079 -6.870 1.00 87.12 92 ARG A O 1
ATOM 741 N N . ARG A 1 93 ? 13.026 0.176 -8.447 1.00 91.62 93 ARG A N 1
ATOM 742 C CA . ARG A 1 93 ? 12.135 1.117 -7.775 1.00 91.62 93 ARG A CA 1
ATOM 743 C C . ARG A 1 93 ? 11.231 0.401 -6.778 1.00 91.62 93 ARG A C 1
ATOM 745 O O . ARG A 1 93 ? 10.782 -0.722 -7.005 1.00 91.62 93 ARG A O 1
ATOM 752 N N . PHE A 1 94 ? 10.937 1.087 -5.686 1.00 94.38 94 PHE A N 1
ATOM 753 C CA . PHE A 1 94 ? 9.982 0.646 -4.683 1.00 94.38 94 PHE A CA 1
ATOM 754 C C . PHE A 1 94 ? 9.322 1.855 -4.028 1.00 94.38 94 PHE A C 1
ATOM 756 O O . PHE A 1 94 ? 9.926 2.923 -3.914 1.00 94.38 94 PHE A O 1
ATOM 763 N N . LEU A 1 95 ? 8.086 1.673 -3.577 1.00 96.38 95 LEU A N 1
ATOM 764 C CA . LEU A 1 95 ? 7.413 2.639 -2.724 1.00 96.38 95 LEU A CA 1
ATOM 765 C C . LEU A 1 95 ? 7.739 2.328 -1.274 1.00 96.38 95 LEU A C 1
ATOM 767 O O . LEU A 1 95 ? 7.495 1.223 -0.791 1.00 96.38 95 LEU A O 1
ATOM 771 N N . PHE A 1 96 ? 8.307 3.306 -0.585 1.00 97.50 96 PHE A N 1
ATOM 772 C CA . PHE A 1 96 ? 8.680 3.197 0.810 1.00 97.50 96 PHE A CA 1
ATOM 773 C C . PHE A 1 96 ? 7.665 3.943 1.664 1.00 97.50 96 PHE A C 1
ATOM 775 O O . PHE A 1 96 ? 7.615 5.174 1.653 1.00 97.50 96 PHE A O 1
ATOM 782 N N . CYS A 1 97 ? 6.841 3.182 2.377 1.00 98.44 97 CYS A N 1
ATOM 783 C CA . CYS A 1 97 ? 5.856 3.715 3.303 1.00 98.44 97 CYS A CA 1
ATOM 784 C C . CYS A 1 97 ? 6.432 3.683 4.714 1.00 98.44 97 CYS A C 1
ATOM 786 O O . CYS A 1 97 ? 6.890 2.638 5.177 1.00 98.44 97 CYS A O 1
ATOM 788 N N . VAL A 1 98 ? 6.418 4.820 5.399 1.00 98.38 98 VAL A N 1
ATOM 789 C CA . VAL A 1 98 ? 6.893 4.955 6.776 1.00 98.38 98 VAL A CA 1
ATOM 790 C C . V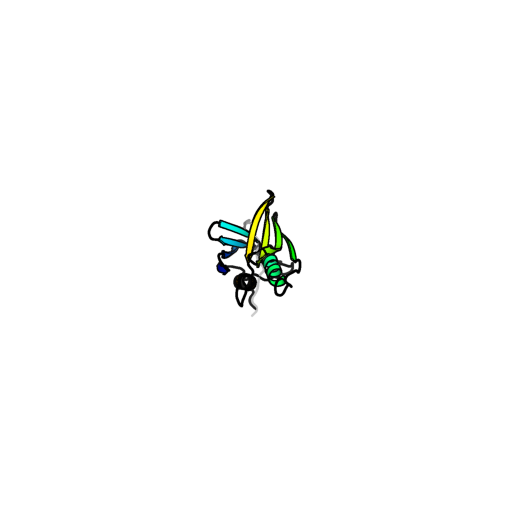AL A 1 98 ? 5.768 5.515 7.623 1.00 98.38 98 VAL A C 1
ATOM 792 O O . VAL A 1 98 ? 5.085 6.440 7.202 1.00 98.38 98 VAL A O 1
ATOM 795 N N . VAL A 1 99 ? 5.619 4.993 8.836 1.00 98.31 99 VAL A N 1
ATOM 796 C CA . VAL A 1 99 ? 4.780 5.592 9.874 1.00 98.31 99 VAL A CA 1
ATOM 797 C C . VAL A 1 99 ? 5.620 5.875 11.112 1.00 98.31 99 VAL A C 1
ATOM 799 O O . VAL A 1 99 ? 6.492 5.082 11.482 1.00 98.31 99 VAL A O 1
ATOM 802 N N . ARG A 1 100 ? 5.353 7.010 11.753 1.00 97.88 100 ARG A N 1
ATOM 803 C CA . ARG A 1 100 ? 5.831 7.340 13.094 1.00 97.88 100 ARG A CA 1
ATOM 804 C C . ARG A 1 100 ? 4.641 7.468 14.029 1.00 97.88 100 ARG A C 1
ATOM 806 O O . ARG A 1 100 ? 3.677 8.153 13.694 1.00 97.88 100 ARG A O 1
ATOM 813 N N . ASP A 1 101 ? 4.697 6.780 15.164 1.00 95.44 101 ASP A N 1
ATOM 814 C CA . ASP A 1 101 ? 3.680 6.901 16.210 1.00 95.44 101 ASP A CA 1
ATOM 815 C C . ASP A 1 101 ? 3.972 8.065 17.173 1.00 95.44 101 ASP A C 1
ATOM 817 O O . ASP A 1 101 ? 5.004 8.731 17.078 1.00 95.44 101 ASP A O 1
ATOM 821 N N . ALA A 1 102 ? 3.070 8.292 18.130 1.00 93.00 102 ALA A N 1
ATOM 822 C CA . ALA A 1 102 ? 3.219 9.327 19.154 1.00 93.00 102 ALA A CA 1
ATOM 823 C C . ALA A 1 102 ? 4.470 9.172 20.035 1.00 93.00 102 ALA A C 1
ATOM 825 O O . ALA A 1 102 ? 4.925 10.144 20.627 1.00 93.00 102 ALA A O 1
ATOM 826 N N . LYS A 1 103 ? 5.035 7.961 20.131 1.00 95.38 103 LYS A N 1
ATOM 827 C CA . LYS A 1 103 ? 6.287 7.678 20.850 1.00 95.38 103 LYS A CA 1
ATOM 828 C C . LYS A 1 103 ? 7.506 7.797 19.927 1.00 95.38 103 LYS A C 1
ATOM 830 O O . LYS A 1 103 ? 8.590 7.346 20.287 1.00 95.38 103 LYS A O 1
ATOM 835 N N . ASN A 1 104 ? 7.324 8.357 18.727 1.00 92.81 104 ASN A N 1
ATOM 836 C CA . ASN A 1 104 ? 8.317 8.466 17.663 1.00 92.81 104 ASN A CA 1
ATOM 837 C C . ASN A 1 104 ? 8.897 7.105 17.221 1.00 92.81 104 ASN A C 1
ATOM 839 O O . ASN A 1 104 ? 9.966 7.048 16.606 1.00 92.81 104 ASN A O 1
ATOM 843 N N . LYS A 1 105 ? 8.198 5.991 17.494 1.00 96.75 105 LYS A N 1
ATOM 844 C CA . LYS A 1 105 ? 8.586 4.676 16.975 1.00 96.75 105 LYS A CA 1
ATOM 845 C C . LYS A 1 105 ? 8.288 4.629 15.491 1.00 96.75 105 LYS A C 1
ATOM 847 O O . LYS A 1 105 ? 7.207 5.014 15.043 1.00 96.75 105 LYS A O 1
ATOM 852 N N . ARG A 1 106 ? 9.258 4.133 14.731 1.00 97.44 106 ARG A N 1
ATOM 853 C CA . ARG A 1 106 ? 9.211 4.085 13.275 1.00 97.44 106 ARG A CA 1
ATOM 854 C C . ARG A 1 106 ? 8.932 2.667 12.794 1.00 97.44 106 ARG A C 1
ATOM 856 O O . ARG A 1 106 ? 9.663 1.746 13.140 1.00 97.44 106 ARG A O 1
ATOM 863 N N . PHE A 1 107 ? 7.942 2.527 11.921 1.00 97.62 107 PHE A N 1
ATOM 864 C CA . PHE A 1 107 ? 7.659 1.293 11.188 1.00 97.62 107 PHE A CA 1
ATOM 865 C C . PHE A 1 107 ? 7.680 1.583 9.689 1.00 97.62 107 PHE A C 1
ATOM 867 O O . PHE A 1 107 ? 7.410 2.713 9.272 1.00 97.62 107 PHE A O 1
ATOM 874 N N . SER A 1 108 ? 8.022 0.589 8.872 1.00 97.62 108 SER A N 1
ATOM 875 C CA . SER A 1 108 ? 8.104 0.773 7.424 1.00 97.62 108 SER A CA 1
ATOM 876 C C . SER A 1 108 ? 7.711 -0.464 6.632 1.00 97.62 108 SER A C 1
ATOM 878 O O . SER A 1 108 ? 7.979 -1.588 7.061 1.00 97.62 108 SER A O 1
ATOM 880 N N . LEU A 1 109 ? 7.154 -0.219 5.448 1.00 98.19 109 LEU A N 1
ATOM 881 C CA . LEU A 1 109 ? 6.908 -1.206 4.403 1.00 98.19 109 LEU A CA 1
ATOM 882 C C . LEU A 1 109 ? 7.600 -0.760 3.112 1.00 98.19 109 LEU A C 1
ATOM 884 O O . LEU A 1 109 ? 7.633 0.433 2.798 1.00 98.19 109 LEU A O 1
ATOM 888 N N . ALA A 1 110 ? 8.132 -1.712 2.354 1.00 96.31 110 ALA A N 1
ATOM 889 C CA . ALA A 1 110 ? 8.710 -1.477 1.038 1.00 96.31 110 ALA A CA 1
ATOM 890 C C . ALA A 1 110 ? 7.941 -2.281 -0.012 1.00 96.31 110 ALA A C 1
ATOM 892 O O . ALA A 1 110 ? 8.073 -3.499 -0.072 1.00 96.31 110 ALA A O 1
ATOM 893 N N . PHE A 1 111 ? 7.175 -1.597 -0.863 1.00 96.00 111 PHE A N 1
ATOM 894 C CA . PHE A 1 111 ? 6.411 -2.204 -1.952 1.00 96.00 111 PHE A CA 1
ATOM 895 C C . PHE A 1 111 ? 7.231 -2.162 -3.249 1.00 96.00 111 PHE A C 1
ATOM 897 O O . PHE A 1 111 ? 7.358 -1.083 -3.843 1.00 96.00 111 PHE A O 1
ATOM 904 N N . PRO A 1 112 ? 7.813 -3.282 -3.715 1.00 94.56 112 PRO A N 1
ATOM 905 C CA . PRO A 1 112 ? 8.569 -3.294 -4.961 1.00 94.56 112 PRO A CA 1
ATOM 906 C C . PRO A 1 112 ? 7.652 -3.026 -6.152 1.00 94.56 112 PRO A C 1
ATOM 908 O O . PRO A 1 112 ? 6.490 -3.434 -6.159 1.00 94.56 112 PRO A O 1
ATOM 911 N N . GLU A 1 113 ? 8.191 -2.385 -7.187 1.00 92.50 113 GLU A N 1
ATOM 912 C CA . GLU A 1 113 ? 7.485 -2.270 -8.466 1.00 92.50 113 GLU A CA 1
ATOM 913 C C . GLU A 1 113 ? 7.264 -3.645 -9.118 1.00 92.50 113 GLU A C 1
ATOM 915 O O . GLU A 1 113 ? 6.281 -3.842 -9.823 1.00 92.50 113 GLU A O 1
ATOM 920 N N . GLY A 1 114 ? 8.134 -4.621 -8.838 1.00 89.12 114 GLY A N 1
ATOM 921 C CA . GLY A 1 114 ? 8.051 -5.979 -9.364 1.00 89.12 114 GLY A CA 1
ATOM 922 C C . GLY A 1 114 ? 8.491 -6.109 -10.824 1.00 89.12 114 GLY A C 1
ATOM 923 O O . GLY A 1 114 ? 8.675 -5.133 -11.551 1.00 89.12 114 GLY A O 1
ATOM 924 N N . ARG A 1 115 ? 8.681 -7.357 -11.259 1.00 80.31 115 ARG A N 1
ATOM 925 C CA . ARG A 1 115 ? 9.035 -7.715 -12.639 1.00 80.31 115 ARG A CA 1
ATOM 926 C C . ARG A 1 115 ? 7.825 -8.399 -13.271 1.00 80.31 115 ARG A C 1
ATOM 928 O O . ARG A 1 115 ? 7.443 -9.470 -12.819 1.00 80.31 115 ARG A O 1
ATOM 935 N N . GLY A 1 116 ? 7.190 -7.781 -14.264 1.00 69.50 116 GLY A N 1
ATOM 936 C CA . GLY A 1 116 ? 6.054 -8.381 -14.971 1.00 69.50 116 GLY A CA 1
ATOM 937 C C . GLY A 1 116 ? 5.097 -7.355 -15.574 1.00 69.50 116 GLY A C 1
ATOM 938 O O . GLY A 1 116 ? 5.184 -6.168 -15.273 1.00 69.50 116 GLY A O 1
ATOM 939 N N . LEU A 1 117 ? 4.166 -7.833 -16.406 1.00 63.72 117 LEU A N 1
ATOM 940 C CA . LEU A 1 117 ? 3.232 -7.008 -17.191 1.00 63.72 117 LEU A CA 1
ATOM 941 C C . LEU A 1 117 ? 2.338 -6.102 -16.326 1.00 63.72 117 LEU A C 1
ATOM 943 O O . LEU A 1 117 ? 2.043 -4.964 -16.693 1.00 63.72 117 LEU A O 1
ATOM 947 N N . VAL A 1 118 ? 1.907 -6.606 -15.167 1.00 74.88 118 VAL A N 1
ATOM 948 C CA . VAL A 1 118 ? 0.970 -5.895 -14.288 1.00 74.88 118 VAL A CA 1
ATOM 949 C C . VAL A 1 118 ? 1.712 -4.991 -13.293 1.00 74.88 118 VAL A C 1
ATOM 951 O O . VAL A 1 118 ? 1.250 -3.889 -13.037 1.00 74.88 118 VAL A O 1
ATOM 954 N N . GLY A 1 119 ? 2.900 -5.366 -12.808 1.00 88.06 119 GLY A N 1
ATOM 955 C CA . GLY A 1 119 ? 3.647 -4.603 -11.795 1.00 88.06 119 GLY A CA 1
ATOM 956 C C . GLY A 1 119 ? 3.015 -4.672 -10.393 1.00 88.06 119 GLY A C 1
ATOM 957 O O . GLY A 1 119 ? 1.802 -4.562 -10.215 1.00 88.06 119 GLY A O 1
ATOM 958 N N . GLY A 1 120 ? 3.845 -4.838 -9.365 1.00 93.56 120 GLY A N 1
ATOM 959 C CA . GLY A 1 120 ? 3.453 -4.993 -7.963 1.00 93.56 120 GLY A CA 1
ATOM 960 C C . GLY A 1 120 ? 2.605 -3.843 -7.417 1.00 93.56 120 GLY A C 1
ATOM 961 O O . GLY A 1 120 ? 1.679 -4.083 -6.647 1.00 93.56 120 GLY A O 1
ATOM 962 N N . TRP A 1 121 ? 2.836 -2.605 -7.862 1.00 95.00 121 TRP A N 1
ATOM 963 C CA . TRP A 1 121 ? 2.018 -1.453 -7.456 1.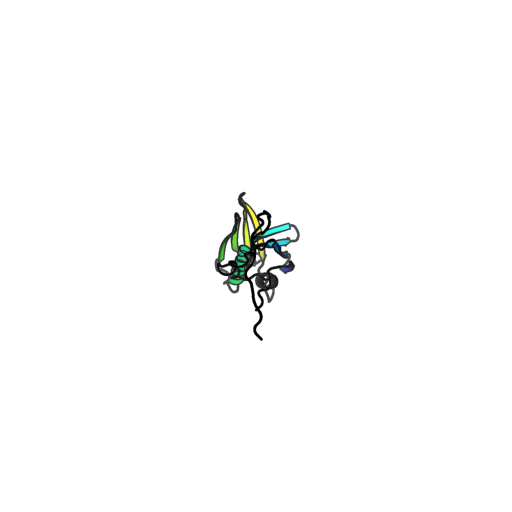00 95.00 121 TRP A CA 1
ATOM 964 C C . TRP A 1 121 ? 0.594 -1.496 -8.018 1.00 95.00 121 TRP A C 1
ATOM 966 O O . TRP A 1 121 ? -0.344 -1.095 -7.328 1.00 95.00 121 TRP A O 1
ATOM 976 N N . LYS A 1 122 ? 0.397 -2.010 -9.242 1.00 94.56 122 LYS A N 1
ATOM 977 C CA . LYS A 1 122 ? -0.960 -2.197 -9.781 1.00 94.56 122 LYS A CA 1
ATOM 978 C C . LYS A 1 122 ? -1.685 -3.321 -9.054 1.00 94.56 122 LYS A C 1
ATOM 980 O O . LYS A 1 122 ? -2.867 -3.181 -8.758 1.00 94.56 122 LYS A O 1
ATOM 985 N N . VAL A 1 123 ? -0.973 -4.394 -8.695 1.00 95.75 123 VAL A N 1
ATOM 986 C CA . VAL A 1 123 ? -1.536 -5.472 -7.867 1.00 95.75 123 VAL A CA 1
ATOM 987 C C . VAL A 1 123 ? -1.953 -4.938 -6.495 1.00 95.75 123 VAL A C 1
ATOM 989 O O . VAL A 1 123 ? -3.083 -5.179 -6.081 1.00 95.75 123 VAL A O 1
ATOM 992 N N . LEU A 1 124 ? -1.100 -4.156 -5.823 1.00 97.12 124 LEU A N 1
ATOM 993 C CA . LEU A 1 124 ? -1.426 -3.529 -4.538 1.00 97.12 124 LEU A CA 1
ATOM 994 C C . LEU A 1 124 ? -2.694 -2.666 -4.628 1.00 97.12 124 LEU A C 1
ATOM 996 O O . LEU A 1 124 ? -3.613 -2.847 -3.831 1.00 97.12 124 LEU A O 1
ATOM 1000 N N . ALA A 1 125 ? -2.776 -1.766 -5.610 1.00 96.75 125 ALA A N 1
ATOM 1001 C CA . ALA A 1 125 ? -3.950 -0.911 -5.775 1.00 96.75 125 ALA A CA 1
ATOM 1002 C C . ALA A 1 125 ? -5.216 -1.707 -6.116 1.00 96.75 125 ALA A C 1
ATOM 1004 O O . ALA A 1 125 ? -6.287 -1.431 -5.579 1.00 96.75 125 ALA A O 1
ATOM 1005 N N . SER A 1 126 ? -5.096 -2.722 -6.975 1.00 96.31 126 SER A N 1
ATOM 1006 C CA . SER A 1 126 ? -6.200 -3.623 -7.314 1.00 96.3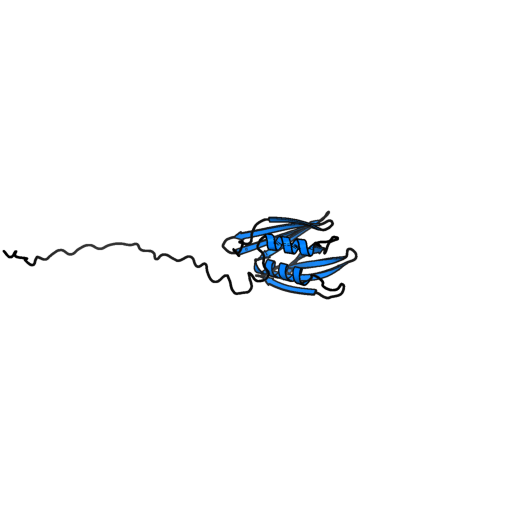1 126 SER A CA 1
ATOM 1007 C C . SER A 1 126 ? -6.722 -4.354 -6.076 1.00 96.31 126 SER A C 1
ATOM 1009 O O . SER A 1 126 ? -7.929 -4.387 -5.847 1.00 96.31 126 SER A O 1
ATOM 1011 N N . LYS A 1 127 ? -5.826 -4.866 -5.223 1.00 97.31 127 LYS A N 1
ATOM 1012 C CA . LYS A 1 127 ? -6.201 -5.524 -3.968 1.00 97.31 127 LYS A CA 1
ATOM 1013 C C . LYS A 1 127 ? -6.875 -4.565 -2.986 1.00 97.31 127 LYS A C 1
ATOM 1015 O O . LYS A 1 127 ? -7.923 -4.912 -2.450 1.00 97.31 127 LYS A O 1
ATOM 1020 N N . LEU A 1 128 ? -6.348 -3.354 -2.802 1.00 97.00 128 LEU A N 1
ATOM 1021 C CA . LEU A 1 128 ? -6.985 -2.331 -1.961 1.00 97.00 128 LEU A CA 1
ATOM 1022 C C . LEU A 1 128 ? -8.399 -1.987 -2.457 1.00 97.00 128 LEU A C 1
ATOM 1024 O O . LEU A 1 128 ? -9.336 -1.997 -1.662 1.00 97.00 128 LEU A O 1
ATOM 1028 N N . ARG A 1 129 ? -8.577 -1.782 -3.769 1.00 95.94 129 ARG A N 1
ATOM 1029 C CA . ARG A 1 129 ? -9.905 -1.572 -4.368 1.00 95.94 129 ARG A CA 1
ATOM 1030 C C . ARG A 1 129 ? -10.841 -2.759 -4.166 1.00 95.94 129 ARG A C 1
ATOM 1032 O O . ARG A 1 129 ? -12.008 -2.556 -3.858 1.00 95.94 129 ARG A O 1
ATOM 1039 N N . SER A 1 130 ? -10.343 -3.989 -4.313 1.00 96.12 130 SER A N 1
ATOM 1040 C CA . SER A 1 130 ? -11.158 -5.198 -4.111 1.00 96.12 130 SER A CA 1
ATOM 1041 C C . SER A 1 130 ? -11.658 -5.354 -2.674 1.00 96.12 130 SER A C 1
ATOM 1043 O O . SER A 1 130 ? -12.671 -6.004 -2.452 1.00 96.12 130 SER A O 1
ATOM 1045 N N . LEU A 1 131 ? -10.971 -4.727 -1.714 1.00 95.94 131 LEU A N 1
ATOM 1046 C CA . LEU A 1 131 ? -11.383 -4.655 -0.313 1.00 95.94 131 LEU A CA 1
ATOM 1047 C C . LEU A 1 131 ? -12.193 -3.383 0.003 1.00 95.94 131 LEU A C 1
ATOM 1049 O O . LEU A 1 131 ? -12.349 -3.038 1.171 1.00 95.94 131 LEU A O 1
ATOM 1053 N N . GLY A 1 132 ? -12.673 -2.661 -1.014 1.00 93.69 132 GLY A N 1
ATOM 1054 C CA . GLY A 1 132 ? -13.545 -1.494 -0.865 1.00 93.69 132 GLY A CA 1
ATOM 1055 C C . GLY A 1 132 ? -12.837 -0.165 -0.584 1.00 93.69 132 GLY A C 1
ATOM 1056 O O . GLY A 1 132 ? -13.51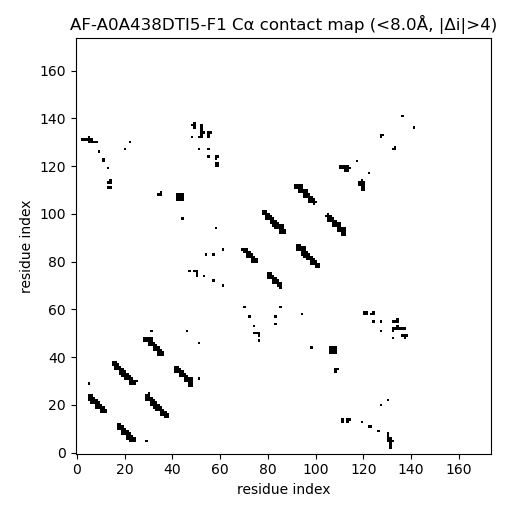3 0.812 -0.288 1.00 93.69 132 GLY A O 1
ATOM 1057 N N . VAL A 1 133 ? -11.504 -0.079 -0.683 1.00 94.88 133 VAL A N 1
ATOM 1058 C CA . VAL A 1 133 ? -10.788 1.202 -0.531 1.00 94.88 133 VAL A CA 1
ATOM 1059 C C . VAL A 1 133 ? -10.936 2.037 -1.800 1.00 94.88 133 VAL A C 1
ATOM 1061 O O . VAL A 1 133 ? -10.668 1.552 -2.901 1.00 94.88 133 VAL A O 1
ATOM 1064 N N . SER A 1 134 ? -11.274 3.320 -1.657 1.00 91.25 134 SER A N 1
ATOM 1065 C CA . SER A 1 134 ? -11.227 4.275 -2.768 1.00 91.25 134 SER A CA 1
ATOM 1066 C C . SER A 1 134 ? -10.568 5.604 -2.364 1.00 91.25 134 SER A C 1
ATOM 1068 O O . SER A 1 134 ? -10.686 6.007 -1.208 1.00 91.25 134 SER A O 1
ATOM 1070 N N . PRO A 1 135 ? -9.883 6.315 -3.285 1.00 81.75 135 PRO A N 1
ATOM 1071 C CA . PRO A 1 135 ? -9.125 7.530 -2.955 1.00 81.75 135 PRO A CA 1
ATOM 1072 C C . PRO A 1 135 ? -9.958 8.689 -2.381 1.00 81.75 135 PRO A C 1
ATOM 1074 O O . PRO A 1 135 ? -9.415 9.548 -1.695 1.00 81.75 135 PRO A O 1
ATOM 1077 N N . LEU A 1 136 ? -11.268 8.727 -2.658 1.00 69.44 136 LEU A N 1
ATOM 1078 C CA . LEU A 1 136 ? -12.152 9.851 -2.317 1.00 69.44 136 LEU A CA 1
ATOM 1079 C C . LEU A 1 136 ? -13.127 9.557 -1.170 1.00 69.44 136 LEU A C 1
ATOM 1081 O O . LEU A 1 136 ? -13.789 10.477 -0.699 1.00 69.44 136 LEU A O 1
ATOM 1085 N N . GLN A 1 137 ? -13.210 8.313 -0.687 1.00 68.00 137 GLN A N 1
ATOM 1086 C CA . GLN A 1 137 ? -14.223 7.912 0.300 1.00 68.00 137 GLN A CA 1
ATOM 1087 C C . GLN A 1 137 ? -14.146 8.696 1.610 1.00 68.00 137 GLN A C 1
ATOM 1089 O O . GLN A 1 137 ? -15.162 8.904 2.263 1.00 68.00 137 GLN A O 1
ATOM 1094 N N . TRP A 1 138 ? -12.943 9.131 1.994 1.00 62.69 138 TRP A N 1
ATOM 1095 C CA . TRP A 1 138 ? -12.700 9.810 3.267 1.00 62.69 138 TRP A CA 1
ATOM 1096 C C . TRP A 1 138 ? -12.398 11.309 3.124 1.00 62.69 138 TRP A C 1
ATOM 1098 O O . TRP A 1 138 ? -12.039 11.975 4.098 1.00 62.69 138 TRP A O 1
ATOM 1108 N N . ASN A 1 139 ? -12.559 11.863 1.918 1.00 51.62 139 ASN A N 1
ATOM 1109 C CA . ASN A 1 139 ? -12.470 13.300 1.688 1.00 51.62 139 ASN A CA 1
ATOM 1110 C C . ASN A 1 139 ? -13.834 13.938 1.999 1.00 51.62 139 ASN A C 1
ATOM 1112 O O . ASN A 1 139 ? -14.638 14.197 1.115 1.00 51.62 139 ASN A O 1
ATOM 1116 N N . GLY A 1 140 ? -14.101 14.144 3.290 1.00 45.22 140 GLY A N 1
ATOM 1117 C CA . GLY A 1 140 ? -14.962 15.218 3.801 1.00 45.22 140 GLY A CA 1
ATOM 1118 C C . GLY A 1 140 ? -16.468 15.226 3.501 1.00 45.22 140 GLY A C 1
ATOM 1119 O O . GLY A 1 140 ? -17.106 16.148 3.988 1.00 45.22 140 GLY A O 1
ATOM 1120 N N . ALA A 1 141 ? -17.058 14.275 2.766 1.00 41.38 141 ALA A N 1
ATOM 1121 C CA . ALA A 1 141 ? -18.453 14.435 2.312 1.00 41.38 141 ALA A CA 1
ATOM 1122 C C . ALA A 1 141 ? -19.437 13.282 2.593 1.00 41.38 141 ALA A C 1
ATOM 1124 O O . ALA A 1 141 ? -20.605 13.433 2.261 1.00 41.38 141 ALA A O 1
ATOM 1125 N N . LEU A 1 142 ? -19.039 12.139 3.174 1.00 43.00 142 LEU A N 1
ATOM 1126 C CA . LEU A 1 142 ? -19.937 10.964 3.258 1.00 43.00 142 LEU A CA 1
ATOM 1127 C C . LEU A 1 142 ? -19.954 10.219 4.607 1.00 43.00 142 LEU A C 1
ATOM 1129 O O . LEU A 1 142 ? -20.221 9.022 4.641 1.00 43.00 142 LEU A O 1
ATOM 1133 N N . MET A 1 143 ? -19.694 10.897 5.730 1.00 44.53 143 MET A N 1
ATOM 1134 C CA . MET A 1 143 ? -19.957 10.315 7.063 1.00 44.53 143 MET A CA 1
ATOM 1135 C C . MET A 1 143 ? -20.826 11.178 7.986 1.00 44.53 143 MET A C 1
ATOM 1137 O O . MET A 1 143 ? -21.021 10.819 9.146 1.00 44.53 143 MET A O 1
ATOM 1141 N N . GLU A 1 144 ? -21.417 12.264 7.488 1.00 42.91 144 GLU A N 1
ATOM 1142 C CA . GLU A 1 144 ? -22.633 12.785 8.112 1.00 42.91 144 GLU A CA 1
ATOM 1143 C C . GLU A 1 144 ? -23.786 11.951 7.581 1.00 42.91 144 GLU A C 1
ATOM 1145 O O . GLU A 1 144 ? -24.171 12.104 6.430 1.00 42.91 144 GLU A O 1
ATOM 1150 N N . ASN A 1 145 ? -24.211 10.980 8.382 1.00 41.78 145 ASN A N 1
ATOM 1151 C CA . ASN A 1 145 ? -25.513 10.313 8.401 1.00 41.78 145 ASN A CA 1
ATOM 1152 C C . ASN A 1 145 ? -25.252 8.887 8.848 1.00 41.78 145 ASN A C 1
ATOM 1154 O O . ASN A 1 145 ? -24.973 8.033 8.025 1.00 41.78 145 ASN A O 1
ATOM 1158 N N . HIS A 1 146 ? -25.285 8.669 10.160 1.00 45.41 146 HIS A N 1
ATOM 1159 C CA . HIS A 1 146 ? -25.883 7.504 10.816 1.00 45.41 146 HIS A CA 1
ATOM 1160 C C . HIS A 1 146 ? -25.962 7.851 12.308 1.00 45.41 146 HIS A C 1
ATOM 1162 O O . HIS A 1 146 ? -25.210 7.349 13.142 1.00 45.41 146 HIS A O 1
ATOM 1168 N N . THR A 1 147 ? -26.862 8.778 12.631 1.00 31.78 147 THR A N 1
ATOM 1169 C CA . THR A 1 147 ? -27.332 9.002 14.000 1.00 31.78 147 THR A CA 1
ATOM 1170 C C . THR A 1 147 ? -28.373 7.921 14.302 1.00 31.78 147 THR A C 1
ATOM 1172 O O . THR A 1 147 ? -29.362 7.843 13.571 1.00 31.78 147 THR A O 1
ATOM 1175 N N . PRO A 1 148 ? -28.213 7.073 15.333 1.00 36.00 148 PRO A N 1
ATOM 1176 C CA . PRO A 1 148 ? -29.302 6.215 15.775 1.00 36.00 148 PRO A CA 1
ATOM 1177 C C . PRO A 1 148 ? -30.372 7.110 16.401 1.00 36.00 148 PRO A C 1
ATOM 1179 O O . PRO A 1 148 ? -30.091 7.822 17.365 1.00 36.00 148 PRO A O 1
ATOM 1182 N N . ALA A 1 149 ? -31.581 7.106 15.841 1.00 36.19 149 ALA A N 1
ATOM 1183 C CA . ALA A 1 149 ? -32.719 7.811 16.414 1.00 36.19 149 ALA A CA 1
ATOM 1184 C C . ALA A 1 149 ? -32.946 7.333 17.859 1.00 36.19 149 ALA A C 1
ATOM 1186 O O . ALA A 1 149 ? -33.278 6.173 18.102 1.00 36.19 149 ALA A O 1
ATOM 1187 N N . GLN A 1 150 ? -32.744 8.235 18.821 1.00 39.06 150 GLN A N 1
ATOM 1188 C CA . GLN A 1 150 ? -33.248 8.082 20.180 1.00 39.06 150 GLN A CA 1
ATOM 1189 C C . GLN A 1 150 ? -34.777 8.056 20.118 1.00 39.06 150 GLN A C 1
ATOM 1191 O O . GLN A 1 150 ? -35.403 9.043 19.735 1.00 39.06 150 GLN A O 1
ATOM 1196 N N . ALA A 1 151 ? -35.379 6.936 20.511 1.00 38.06 151 ALA A N 1
ATOM 1197 C CA . ALA A 1 151 ? -36.788 6.908 20.872 1.00 38.06 151 ALA A CA 1
ATOM 1198 C C . ALA A 1 151 ? -36.961 7.603 22.238 1.00 38.06 151 ALA A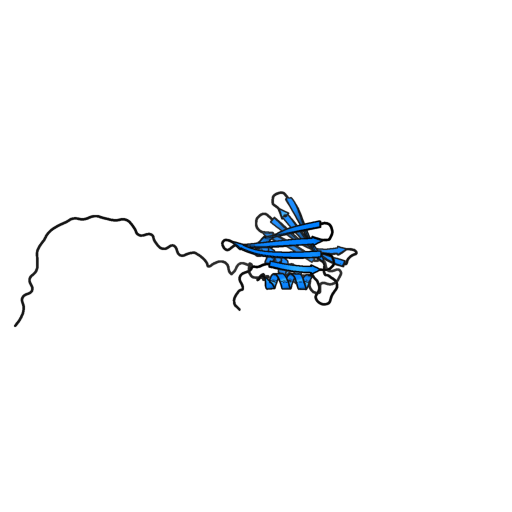 C 1
ATOM 1200 O O . ALA A 1 151 ? -36.165 7.341 23.149 1.00 38.06 151 ALA A O 1
ATOM 1201 N N . PRO A 1 152 ? -37.963 8.481 22.418 1.00 34.88 152 PRO A N 1
ATOM 1202 C CA . PRO A 1 152 ? -38.221 9.084 23.713 1.00 34.88 152 PRO A CA 1
ATOM 1203 C C . PRO A 1 152 ? -38.770 8.032 24.683 1.00 34.88 152 PRO A C 1
ATOM 1205 O O . PRO A 1 152 ? -39.738 7.324 24.406 1.00 34.88 152 PRO A O 1
ATOM 1208 N N . SER A 1 153 ? -38.105 7.947 25.833 1.00 37.19 153 SER A N 1
ATOM 1209 C CA . SER A 1 153 ? -38.519 7.188 27.009 1.00 37.19 153 SER A CA 1
ATOM 1210 C C . SER A 1 153 ? -39.880 7.682 27.505 1.00 37.19 153 SER A C 1
ATOM 1212 O O . SER A 1 153 ? -40.048 8.878 27.741 1.00 37.19 153 SER A O 1
ATOM 1214 N N . SER A 1 154 ? -40.844 6.778 27.692 1.00 39.12 154 SER A N 1
ATOM 1215 C CA . SER A 1 154 ? -42.066 7.070 28.446 1.00 39.12 154 SER A CA 1
ATOM 1216 C C . SER A 1 154 ? -42.350 5.962 29.462 1.00 39.12 154 SER A C 1
ATOM 1218 O O . SER A 1 154 ? -42.779 4.862 29.134 1.00 39.12 154 SER A O 1
ATOM 1220 N N . SER A 1 155 ? -42.078 6.280 30.723 1.00 39.41 155 SER A N 1
ATOM 1221 C CA . SER A 1 155 ? -42.646 5.659 31.928 1.00 39.41 155 SER A CA 1
ATOM 1222 C C . SER A 1 155 ? -42.291 6.602 33.082 1.00 39.41 155 SER A C 1
ATOM 1224 O O . SER A 1 155 ? -41.123 6.960 33.208 1.00 39.41 155 SER A O 1
ATOM 1226 N N . ILE A 1 156 ? -43.236 7.151 33.853 1.00 37.22 156 ILE A N 1
ATOM 1227 C CA . ILE A 1 156 ? -43.881 6.585 35.063 1.00 37.22 156 ILE A CA 1
ATOM 1228 C C . ILE A 1 156 ? -45.054 7.557 35.400 1.00 37.22 156 ILE A C 1
ATOM 1230 O O . ILE A 1 156 ? -44.830 8.761 35.389 1.00 37.22 156 ILE A O 1
ATOM 1234 N N . ILE A 1 157 ? -46.338 7.157 35.376 1.00 37.28 157 ILE A N 1
ATOM 1235 C CA . ILE A 1 157 ? -47.227 6.578 36.426 1.00 37.28 157 ILE A CA 1
ATOM 1236 C C . ILE A 1 157 ? -47.840 7.570 37.460 1.00 37.28 157 ILE A C 1
ATOM 1238 O O . ILE A 1 157 ? -47.114 8.210 38.207 1.00 37.28 157 ILE A O 1
ATOM 1242 N N . ARG A 1 158 ? -49.193 7.491 37.540 1.00 37.78 158 ARG A N 1
ATOM 1243 C CA . ARG A 1 158 ? -50.193 7.807 38.607 1.00 37.78 158 ARG A CA 1
ATOM 1244 C C . ARG A 1 158 ? -50.406 9.257 39.075 1.00 37.78 158 ARG A C 1
ATOM 1246 O O . ARG A 1 158 ? -49.505 9.851 39.640 1.00 37.78 158 ARG A O 1
ATOM 1253 N N . ASP A 1 159 ? -51.672 9.703 39.079 1.00 29.06 159 ASP A N 1
ATOM 1254 C CA . ASP A 1 159 ? -52.515 9.479 40.267 1.00 29.06 159 ASP A CA 1
ATOM 1255 C C . ASP A 1 159 ? -54.035 9.514 40.004 1.00 29.06 159 ASP A C 1
ATOM 1257 O O . ASP A 1 159 ? -54.510 10.024 38.992 1.00 29.06 159 ASP A O 1
ATOM 1261 N N . SER A 1 160 ? -54.760 8.876 40.924 1.00 37.88 160 SER A N 1
ATOM 1262 C CA . SER A 1 160 ? -56.204 8.626 40.986 1.00 37.88 160 SER A CA 1
ATOM 1263 C C . SER A 1 160 ? -56.922 9.659 41.877 1.00 37.88 160 SER A C 1
ATOM 1265 O O . SER A 1 160 ? -56.285 10.303 42.702 1.00 37.88 160 SER A O 1
ATOM 1267 N N . SER A 1 161 ? -58.263 9.690 41.799 1.00 40.16 161 SER A N 1
ATOM 1268 C CA . SER A 1 161 ? -59.252 10.528 42.527 1.00 40.16 161 SER A CA 1
ATOM 1269 C C . SER A 1 161 ? -59.450 11.925 41.914 1.00 40.16 161 SER A C 1
ATOM 1271 O O . SER A 1 161 ? -58.490 12.631 41.662 1.00 40.16 161 SER A O 1
ATOM 1273 N N . TYR A 1 162 ? -60.654 12.327 41.485 1.00 38.88 162 TYR A N 1
ATOM 1274 C CA . TYR A 1 162 ? -61.842 12.563 42.310 1.00 38.88 162 TYR A CA 1
ATOM 1275 C C . TYR A 1 162 ? -63.173 12.118 41.666 1.00 38.88 162 TYR A C 1
ATOM 1277 O O . TYR A 1 162 ? -63.349 12.076 40.453 1.00 38.88 162 TYR A O 1
ATOM 1285 N N . LEU A 1 163 ? -64.100 11.782 42.560 1.00 36.16 163 LEU A N 1
ATOM 1286 C CA . LEU A 1 163 ? -65.500 11.387 42.393 1.00 36.16 163 LEU A CA 1
ATOM 1287 C C . LEU A 1 163 ? -66.445 12.606 42.226 1.00 36.16 163 LEU A C 1
ATOM 1289 O O . LEU A 1 163 ? -66.197 13.622 42.869 1.00 36.16 163 LEU A O 1
ATOM 1293 N N . ARG A 1 164 ? -67.597 12.377 41.551 1.00 40.62 164 ARG A N 1
ATOM 1294 C CA . ARG A 1 164 ? -68.872 13.169 41.484 1.00 40.62 164 ARG A CA 1
ATOM 1295 C C . ARG A 1 164 ? -68.817 14.407 40.556 1.00 40.62 164 ARG A C 1
ATOM 1297 O O . ARG A 1 164 ? -67.825 15.113 40.561 1.00 40.62 164 ARG A O 1
ATOM 1304 N N . ASP A 1 165 ? -69.774 14.695 39.661 1.00 34.81 165 ASP A N 1
ATOM 1305 C CA . ASP A 1 165 ? -71.244 14.687 39.784 1.00 34.81 165 ASP A CA 1
ATOM 1306 C C . ASP A 1 165 ? -72.002 14.529 38.429 1.00 34.81 165 ASP A C 1
ATOM 1308 O O . ASP A 1 165 ? -71.603 15.101 37.422 1.00 34.81 165 ASP A O 1
ATOM 1312 N N . CYS A 1 166 ? -73.092 13.745 38.471 1.00 40.16 166 CYS A N 1
ATOM 1313 C CA . CYS A 1 166 ? -74.459 13.841 37.894 1.00 40.16 166 CYS A CA 1
ATOM 1314 C C . CYS A 1 166 ? -74.830 14.465 36.502 1.00 40.16 166 CYS A C 1
ATOM 1316 O O . CYS A 1 166 ? -74.099 15.265 35.934 1.00 40.16 166 CYS A O 1
ATOM 1318 N N . PRO A 1 167 ? -76.013 14.093 35.928 1.00 46.00 167 PRO A N 1
ATOM 1319 C CA . PRO A 1 167 ? -76.219 13.899 34.483 1.00 46.00 167 PRO A CA 1
ATOM 1320 C C . PRO A 1 167 ? -77.152 14.919 33.791 1.00 46.00 167 PRO A C 1
ATOM 1322 O O . PRO A 1 167 ? -78.064 15.465 34.410 1.00 46.00 167 PRO A O 1
ATOM 1325 N N . CYS A 1 168 ? -77.034 15.057 32.463 1.00 37.19 168 CYS A N 1
ATOM 1326 C CA . CYS A 1 168 ? -78.035 15.735 31.627 1.00 37.19 168 CYS A CA 1
ATOM 1327 C C . CYS A 1 168 ? -78.804 14.746 30.735 1.00 37.19 168 CYS A C 1
ATOM 1329 O O . CYS A 1 168 ? -78.227 13.967 29.979 1.00 37.19 168 CYS A O 1
ATOM 1331 N N . ARG A 1 169 ? -80.133 14.813 30.876 1.00 37.06 169 ARG A N 1
ATOM 1332 C CA . ARG A 1 169 ? -81.193 14.063 30.188 1.00 37.06 169 ARG A CA 1
ATOM 1333 C C . ARG A 1 169 ? -81.111 14.149 28.662 1.00 37.06 169 ARG A C 1
ATOM 1335 O O . ARG A 1 169 ? -80.950 15.235 28.118 1.00 37.06 169 ARG A O 1
ATOM 1342 N N . VAL A 1 170 ? -81.439 13.041 27.996 1.00 47.34 170 VAL A N 1
ATOM 1343 C CA . VAL A 1 170 ? -81.957 13.037 26.621 1.00 47.34 170 VAL A CA 1
ATOM 1344 C C . VAL A 1 170 ? -83.320 12.343 26.635 1.00 47.34 170 VAL A C 1
ATOM 1346 O O . VAL A 1 170 ? -83.443 11.200 27.068 1.00 47.34 170 VAL A O 1
ATOM 1349 N N . THR A 1 171 ? -84.356 13.069 26.222 1.00 51.75 171 THR A N 1
ATOM 1350 C CA . THR A 1 171 ? -85.717 12.572 25.961 1.00 51.75 171 THR A CA 1
ATOM 1351 C C . THR A 1 171 ? -85.819 12.039 24.528 1.00 51.75 171 THR A C 1
ATOM 1353 O O . THR A 1 171 ? -85.212 12.646 23.645 1.00 51.75 171 THR A O 1
ATOM 1356 N N . PRO A 1 172 ? -86.615 10.993 24.242 1.00 49.50 172 PRO A N 1
ATOM 1357 C CA . PRO A 1 172 ? -86.866 10.554 22.873 1.00 49.50 172 PRO A CA 1
ATOM 1358 C C . PRO A 1 172 ? -88.079 11.280 22.269 1.00 49.50 172 PRO A C 1
ATOM 1360 O O . PRO A 1 172 ? -89.098 11.473 22.935 1.00 49.50 172 PRO A O 1
ATOM 1363 N N . SER A 1 173 ? -87.983 11.665 20.998 1.00 51.09 173 SER A N 1
ATOM 1364 C CA . SER A 1 173 ? -89.106 12.150 20.193 1.00 51.09 173 SER A CA 1
ATOM 1365 C C . SER A 1 173 ? -89.642 11.027 19.301 1.00 51.09 173 SER A C 1
ATOM 1367 O O . SER A 1 173 ? -88.898 10.514 18.472 1.00 51.09 173 SER A O 1
ATO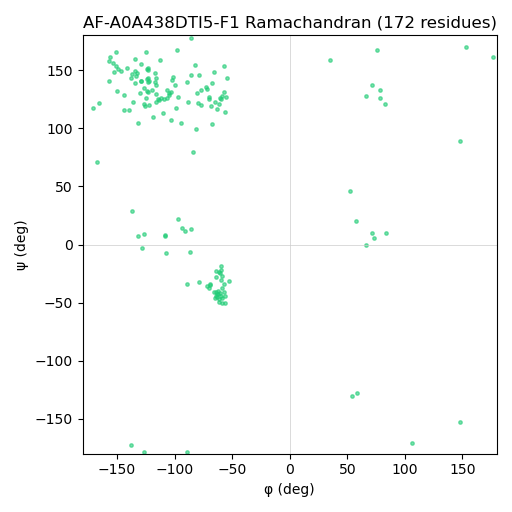M 1369 N N . ARG A 1 174 ? -90.910 10.696 19.562 1.00 52.09 174 ARG A N 1
ATOM 1370 C CA . ARG A 1 174 ? -92.004 10.198 18.705 1.00 52.09 174 ARG A CA 1
ATOM 1371 C C . ARG A 1 174 ? -91.701 9.410 17.430 1.00 52.09 174 ARG A C 1
ATOM 1373 O O . ARG A 1 174 ? -91.105 9.986 16.499 1.00 52.09 174 ARG A O 1
#

pLDDT: mean 80.9, std 22.6, range [29.06, 98.62]

Secondary structure (DSSP, 8-state):
---PPS-EEEEEEETTEEEEEEEEEETTEEEEEEEEEETTEEEEEEEEHHHHHHHHHHHHTTTT--TT---EEEEEETTEEEEEEEEEETTEEEEEEEEE-TT--EEEEEEE--SSSS-HHHHHHHHHHHTT--TTTTSSSS-S-----PPPP-----------------PPP-

Mean predicted aligned error: 12.18 Å

Radius of gyration: 29.07 Å; Cα contacts (8 Å, |Δi|>4): 264; chains: 1; bounding box: 112×30×60 Å

Sequence (174 aa):
MPVSTPGGRCWFGVELKTFEISIEEHKGKVHGKICERGPKFSSWIRFGGKGLSLLLEGVESCYGLKERAPFRKFWSEGNRAYSLELRRNNARRFLFCVVRDAKNKRFSLAFPEGRGLVGGWKVLASKLRSLGVSPLQWNGALMENHTPAQAPSSSIIRDSSYLRDCPCRVTPSR